Protein AF-A0AAV4JF54-F1 (afdb_monomer_lite)

Organism: NCBI:txid1093978

Foldseek 3Di:
DDDDDDDDPPDPQCVLVPPPADAWQEKDADPPVQKIWTARQVQLFIWMAGVSNHPIDTPDRDDRNRDRYDDDDNPPD

Radius of gyration: 13.67 Å; chains: 1; bounding box: 28×32×37 Å

pLDDT: mean 71.64, std 15.62, range [31.34, 88.19]

Sequence (77 aa):
MPFCREKFVLFQPISGVLQNVEECNGLTADWVSRHIYWTDAGKRTLEIANFDGSGRRVLVGSKLVNPRGVVVDPVYG

Structure (mmCIF, N/CA/C/O backbone):
data_AF-A0AAV4JF54-F1
#
_entry.id   AF-A0AAV4JF54-F1
#
loop_
_atom_site.group_PDB
_atom_site.id
_atom_site.type_symbol
_atom_site.label_atom_id
_atom_site.label_alt_id
_atom_site.label_comp_id
_atom_site.label_asym_id
_atom_site.label_entity_id
_atom_site.label_seq_id
_atom_site.pdbx_PDB_ins_code
_atom_site.Cartn_x
_atom_site.Cartn_y
_atom_site.Cartn_z
_atom_site.occupancy
_atom_site.B_iso_or_equiv
_atom_site.auth_seq_id
_atom_site.auth_comp_id
_atom_site.auth_asym_id
_atom_site.auth_atom_id
_atom_site.pdbx_PDB_model_num
ATOM 1 N N . MET A 1 1 ? 13.723 14.496 22.768 1.00 36.28 1 MET A N 1
ATOM 2 C CA . MET A 1 1 ? 13.205 15.778 22.236 1.00 36.28 1 MET A CA 1
ATOM 3 C C . MET A 1 1 ? 14.345 16.467 21.486 1.00 36.28 1 MET A C 1
ATOM 5 O O . MET A 1 1 ? 15.430 16.508 22.047 1.00 36.28 1 MET A O 1
ATOM 9 N N . PRO A 1 2 ? 14.159 16.978 20.261 1.00 44.44 2 PRO A N 1
ATOM 10 C CA . PRO A 1 2 ? 14.083 16.216 19.013 1.00 44.44 2 PRO A CA 1
ATOM 11 C C . PRO A 1 2 ? 15.252 16.546 18.058 1.00 44.44 2 PRO A C 1
ATOM 13 O O . PRO A 1 2 ? 15.589 17.707 17.843 1.00 44.44 2 PRO A O 1
ATOM 16 N N . PHE A 1 3 ? 15.836 15.513 17.449 1.00 37.72 3 PHE A N 1
ATOM 17 C CA . PHE A 1 3 ? 16.803 15.619 16.353 1.00 37.72 3 PHE A CA 1
ATOM 18 C C . PHE A 1 3 ? 16.145 15.116 15.064 1.00 37.72 3 PHE A C 1
ATOM 20 O O . PHE A 1 3 ? 15.899 13.922 14.944 1.00 37.72 3 PHE A O 1
ATOM 27 N N . CYS A 1 4 ? 15.855 16.023 14.129 1.00 31.34 4 CYS A N 1
ATOM 28 C CA . CYS A 1 4 ? 16.041 15.831 12.682 1.00 31.34 4 CYS A CA 1
ATOM 29 C C . CYS A 1 4 ? 15.582 17.092 11.937 1.00 31.34 4 CYS A C 1
ATOM 31 O O . CYS A 1 4 ? 14.433 17.230 11.523 1.00 31.34 4 CYS A O 1
ATOM 33 N N . ARG A 1 5 ? 16.514 18.036 11.773 1.00 48.41 5 ARG A N 1
ATOM 34 C CA . ARG A 1 5 ? 16.561 18.854 10.561 1.00 48.41 5 ARG A CA 1
ATOM 35 C C . ARG A 1 5 ? 17.076 17.938 9.453 1.00 48.41 5 ARG A C 1
ATOM 37 O O . ARG A 1 5 ? 18.092 17.295 9.673 1.00 48.41 5 ARG A O 1
ATOM 44 N N . GLU A 1 6 ? 16.435 17.925 8.293 1.00 37.59 6 GLU A N 1
ATOM 45 C CA . GLU A 1 6 ? 17.026 18.402 7.037 1.00 37.59 6 GLU A CA 1
ATOM 46 C C . GLU A 1 6 ? 16.102 18.131 5.845 1.00 37.59 6 GLU A C 1
ATOM 48 O O . GLU A 1 6 ? 15.219 17.282 5.848 1.00 37.59 6 GLU A O 1
ATOM 53 N N . LYS A 1 7 ? 16.264 19.003 4.858 1.00 45.91 7 LYS A N 1
ATOM 54 C CA . LYS A 1 7 ? 15.418 19.251 3.698 1.00 45.91 7 LYS A CA 1
ATOM 55 C C . LYS A 1 7 ? 15.153 17.998 2.858 1.00 45.91 7 LYS A C 1
ATOM 57 O O . LYS A 1 7 ? 16.095 17.420 2.342 1.00 45.91 7 LYS A O 1
ATOM 62 N N . PHE A 1 8 ? 13.884 17.739 2.547 1.00 42.78 8 PHE A N 1
ATOM 63 C CA . PHE A 1 8 ? 13.470 17.120 1.277 1.00 42.78 8 PHE A CA 1
ATOM 64 C C . PHE A 1 8 ? 12.121 17.700 0.812 1.00 42.78 8 PHE A C 1
ATOM 66 O O . PHE A 1 8 ? 11.160 16.999 0.525 1.00 42.78 8 PHE A O 1
ATOM 73 N N . VAL A 1 9 ? 12.038 19.032 0.732 1.00 46.06 9 VAL A N 1
ATOM 74 C CA . VAL A 1 9 ? 10.933 19.739 0.057 1.00 46.06 9 VAL A CA 1
ATOM 75 C C . VAL A 1 9 ? 11.366 20.049 -1.380 1.00 46.06 9 VAL A C 1
ATOM 77 O O . VAL A 1 9 ? 11.544 21.207 -1.723 1.00 46.06 9 VAL A O 1
ATOM 80 N N . LEU A 1 10 ? 11.631 19.023 -2.201 1.00 42.31 10 LEU A N 1
ATOM 81 C CA . LEU A 1 10 ? 11.915 19.171 -3.646 1.00 42.31 10 LEU A CA 1
ATOM 82 C C . LEU A 1 10 ? 11.415 17.987 -4.511 1.00 42.31 10 LEU A C 1
ATOM 84 O O . 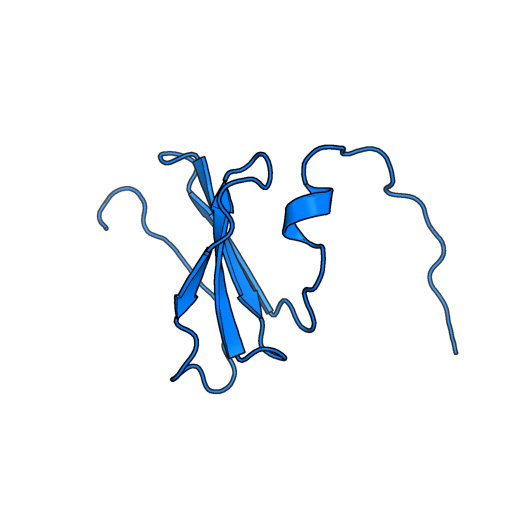LEU A 1 10 ? 11.901 17.782 -5.615 1.00 42.31 10 LEU A O 1
ATOM 88 N N . PHE A 1 11 ? 10.411 17.228 -4.059 1.00 46.41 11 PHE A N 1
ATOM 89 C CA . PHE A 1 11 ? 9.678 16.266 -4.902 1.00 46.41 11 PHE A CA 1
ATOM 90 C C . PHE A 1 11 ? 8.163 16.484 -4.745 1.00 46.41 11 PHE A C 1
ATOM 92 O O . PHE A 1 11 ? 7.462 15.758 -4.045 1.00 46.41 11 PHE A O 1
ATOM 99 N N . GLN A 1 12 ? 7.651 17.545 -5.369 1.00 55.88 12 GLN A N 1
ATOM 100 C CA . GLN A 1 12 ? 6.213 17.758 -5.583 1.00 55.88 12 GLN A CA 1
ATOM 101 C C . GLN A 1 12 ? 5.817 16.886 -6.792 1.00 55.88 12 GLN A C 1
ATOM 103 O O . GLN A 1 12 ? 6.120 17.279 -7.919 1.00 55.88 12 GLN A O 1
ATOM 108 N N . PRO A 1 13 ? 5.379 15.627 -6.573 1.00 51.50 13 PRO A N 1
ATOM 109 C CA . PRO A 1 13 ? 3.944 15.301 -6.444 1.00 51.50 13 PRO A CA 1
ATOM 110 C C . PRO A 1 13 ? 3.595 14.308 -5.308 1.00 51.50 13 PRO A C 1
ATOM 112 O O . PRO A 1 13 ? 2.429 14.103 -4.989 1.00 51.50 13 PRO A O 1
ATOM 115 N N . ILE A 1 14 ? 4.586 13.714 -4.638 1.00 50.81 14 ILE A N 1
ATOM 116 C CA . ILE A 1 14 ? 4.382 12.593 -3.693 1.00 50.81 14 ILE A CA 1
ATOM 117 C C . ILE A 1 14 ? 3.888 13.050 -2.310 1.00 50.81 14 ILE A C 1
ATOM 119 O O . ILE A 1 14 ? 3.503 12.233 -1.474 1.00 50.81 14 ILE A O 1
ATOM 123 N N . SER A 1 15 ? 3.869 14.365 -2.057 1.00 52.78 15 SER A N 1
ATOM 124 C CA . SER A 1 15 ? 3.453 14.936 -0.770 1.00 52.78 15 SER A CA 1
ATOM 125 C C . SER A 1 15 ? 1.999 14.609 -0.408 1.00 52.78 15 SER A C 1
ATOM 127 O O . SER A 1 15 ? 1.670 14.617 0.775 1.00 52.78 15 SER A O 1
ATOM 129 N N . GLY A 1 16 ? 1.143 14.307 -1.393 1.00 54.47 16 GLY A N 1
ATOM 130 C CA . GLY A 1 16 ? -0.234 13.859 -1.153 1.00 54.47 16 GLY A CA 1
ATOM 131 C C . GLY A 1 16 ? -0.334 12.414 -0.650 1.00 54.47 16 GLY A C 1
ATOM 132 O O . GLY A 1 16 ? -1.233 12.098 0.127 1.00 54.47 16 GLY A O 1
ATOM 133 N N . VAL A 1 17 ? 0.616 11.546 -1.026 1.00 58.34 17 VAL A N 1
ATOM 134 C CA . VAL A 1 17 ? 0.629 10.123 -0.629 1.00 58.34 17 VAL A CA 1
ATOM 135 C C . VAL A 1 17 ? 0.976 9.968 0.850 1.00 58.34 17 VAL A C 1
ATOM 137 O O . VAL A 1 17 ? 0.379 9.154 1.547 1.00 58.34 17 VAL A O 1
ATOM 140 N N . LEU A 1 18 ? 1.915 10.777 1.345 1.00 60.59 18 LEU A N 1
ATOM 141 C CA . LEU A 1 18 ? 2.417 10.685 2.722 1.00 60.59 18 LEU A CA 1
ATOM 142 C C . LEU A 1 18 ? 1.649 11.562 3.719 1.00 60.59 18 LEU A C 1
ATOM 144 O O . LEU A 1 18 ? 1.951 11.558 4.912 1.00 60.59 18 LEU A O 1
ATOM 148 N N . GLN A 1 19 ? 0.658 12.329 3.262 1.00 63.78 19 GLN A N 1
ATOM 149 C CA . GLN A 1 19 ? -0.146 13.146 4.160 1.00 63.78 19 GLN A CA 1
ATOM 150 C C . GLN A 1 19 ? -1.039 12.216 4.985 1.00 63.78 19 GLN A C 1
ATOM 152 O O . GLN A 1 19 ? -1.812 11.449 4.419 1.00 63.78 19 GLN A O 1
ATOM 157 N N . ASN A 1 20 ? -0.967 12.278 6.317 1.00 62.94 20 ASN A N 1
ATOM 158 C CA . ASN A 1 20 ? -1.803 11.453 7.196 1.00 62.94 20 ASN A CA 1
ATOM 159 C C . ASN A 1 20 ? -1.463 9.945 7.100 1.00 62.94 20 ASN A C 1
ATOM 161 O O . ASN A 1 20 ? -2.344 9.119 6.855 1.00 62.94 20 ASN A O 1
ATOM 165 N N . VAL A 1 21 ? -0.181 9.605 7.247 1.00 69.75 21 VAL A N 1
ATOM 166 C CA . VAL A 1 21 ? 0.315 8.239 7.482 1.00 69.75 21 VAL A CA 1
ATOM 167 C C . VAL A 1 21 ? 0.947 8.228 8.872 1.00 69.75 21 VAL A C 1
ATOM 169 O O . VAL A 1 21 ? 1.772 9.094 9.161 1.00 69.75 21 VAL A O 1
ATOM 172 N N . GLU A 1 22 ? 0.519 7.313 9.739 1.00 74.12 22 GLU A N 1
ATOM 173 C CA . GLU A 1 22 ? 0.982 7.253 11.133 1.00 74.12 22 GLU A CA 1
ATOM 174 C C . GLU A 1 22 ? 2.213 6.357 11.259 1.00 74.12 22 GLU A C 1
ATOM 176 O O . GLU A 1 22 ? 3.285 6.827 11.636 1.00 74.12 22 GLU A O 1
ATOM 181 N N . GLU A 1 23 ? 2.088 5.088 10.864 1.00 77.25 23 GLU A N 1
ATOM 182 C CA . GLU A 1 23 ? 3.187 4.121 10.918 1.00 77.25 23 GLU A CA 1
ATOM 183 C C . GLU A 1 23 ? 3.276 3.332 9.610 1.00 77.25 23 GLU A C 1
ATOM 185 O O . GLU A 1 23 ? 2.672 2.270 9.451 1.00 77.25 23 GLU A O 1
ATOM 190 N N . CYS A 1 24 ? 4.044 3.852 8.648 1.00 78.62 24 CYS A N 1
ATOM 191 C CA . CYS A 1 24 ? 4.316 3.145 7.399 1.00 78.62 24 CYS A CA 1
ATOM 192 C C . CYS A 1 24 ? 5.323 2.014 7.637 1.00 78.62 24 CYS A C 1
ATOM 194 O O . CYS A 1 24 ? 6.526 2.258 7.728 1.00 78.62 24 CYS A O 1
ATOM 196 N N . ASN A 1 25 ? 4.838 0.775 7.707 1.00 80.56 25 ASN A N 1
ATOM 197 C CA . ASN A 1 25 ? 5.705 -0.398 7.873 1.00 80.56 25 ASN A CA 1
ATOM 198 C C . ASN A 1 25 ? 6.099 -1.050 6.543 1.00 80.56 25 ASN A C 1
ATOM 200 O O . ASN A 1 25 ? 7.069 -1.800 6.490 1.00 80.56 25 ASN A O 1
ATOM 204 N N . GLY A 1 26 ? 5.357 -0.781 5.468 1.00 81.31 26 GLY A N 1
ATOM 205 C CA . GLY A 1 26 ? 5.568 -1.420 4.175 1.00 81.31 26 GLY A CA 1
ATOM 206 C C . GLY A 1 26 ? 5.040 -0.570 3.031 1.00 81.31 26 GLY A C 1
ATOM 207 O O . GLY A 1 26 ? 3.941 -0.027 3.119 1.00 81.31 26 GLY A O 1
ATOM 208 N N . LEU A 1 27 ? 5.825 -0.487 1.958 1.00 84.69 27 LEU A N 1
ATOM 209 C CA . LEU A 1 27 ? 5.529 0.245 0.729 1.00 84.69 27 LEU A CA 1
ATOM 210 C C . LEU A 1 27 ? 5.897 -0.641 -0.462 1.00 84.69 27 LEU A C 1
ATOM 212 O O . LEU A 1 27 ? 6.975 -1.234 -0.488 1.00 84.69 27 LEU A O 1
ATOM 216 N N . THR A 1 28 ? 5.029 -0.701 -1.460 1.00 87.00 28 THR A N 1
ATOM 217 C CA . THR A 1 28 ? 5.297 -1.379 -2.726 1.00 87.00 28 THR A CA 1
ATOM 218 C C . THR A 1 28 ? 4.717 -0.577 -3.883 1.00 87.00 28 THR A C 1
ATOM 220 O O . THR A 1 28 ? 3.754 0.172 -3.722 1.00 87.00 28 THR A O 1
ATOM 223 N N . ALA A 1 29 ? 5.340 -0.688 -5.049 1.00 84.69 29 ALA A N 1
ATOM 224 C CA . ALA A 1 29 ? 4.989 0.084 -6.228 1.00 84.69 29 ALA A CA 1
ATOM 225 C C . ALA A 1 29 ? 4.770 -0.860 -7.408 1.00 84.69 29 ALA A C 1
ATOM 227 O O . ALA A 1 29 ? 5.658 -1.621 -7.784 1.00 84.69 29 ALA A O 1
ATOM 228 N N . ASP A 1 30 ? 3.590 -0.769 -8.005 1.00 86.69 30 ASP A N 1
ATOM 229 C CA . ASP A 1 30 ? 3.243 -1.432 -9.250 1.00 86.69 30 ASP A CA 1
ATOM 230 C C . ASP A 1 30 ? 3.608 -0.508 -10.420 1.00 86.69 30 ASP A C 1
ATOM 232 O O . ASP A 1 30 ? 2.932 0.490 -10.703 1.00 86.69 30 ASP A O 1
ATOM 236 N N . TRP A 1 31 ? 4.705 -0.835 -11.104 1.00 81.44 31 TRP A N 1
ATOM 237 C CA . TRP A 1 31 ? 5.196 -0.069 -12.251 1.00 81.44 31 TRP A CA 1
ATOM 238 C C . TRP A 1 31 ? 4.363 -0.267 -13.520 1.00 81.44 31 TRP A C 1
ATOM 240 O O . TRP A 1 31 ? 4.414 0.602 -14.398 1.00 81.44 31 TRP A O 1
ATOM 250 N N . VAL A 1 32 ? 3.615 -1.373 -13.617 1.00 85.00 32 VAL A N 1
ATOM 251 C CA . VAL A 1 32 ? 2.772 -1.707 -14.772 1.00 85.00 32 VAL A CA 1
ATOM 252 C C . VAL A 1 32 ? 1.495 -0.882 -14.705 1.00 85.00 32 VAL A C 1
ATOM 254 O O . VAL A 1 32 ? 1.192 -0.134 -15.633 1.00 85.00 32 VAL A O 1
ATOM 257 N N . SER A 1 33 ? 0.798 -0.939 -13.570 1.00 83.56 33 SER A N 1
ATOM 258 C CA . SER A 1 33 ? -0.475 -0.236 -13.388 1.00 83.56 33 SER A CA 1
ATOM 259 C C . SER A 1 33 ? -0.308 1.206 -12.917 1.00 83.56 33 SER A C 1
ATOM 261 O O . SER A 1 33 ? -1.308 1.907 -12.802 1.00 83.56 33 SER A O 1
ATOM 263 N N . ARG A 1 34 ? 0.914 1.662 -12.606 1.00 86.12 34 ARG A N 1
ATOM 264 C CA . ARG A 1 34 ? 1.192 2.996 -12.036 1.00 86.12 34 ARG A CA 1
ATOM 265 C C . ARG A 1 34 ? 0.443 3.254 -10.723 1.00 86.12 34 ARG A C 1
ATOM 267 O O . ARG A 1 34 ? -0.092 4.344 -10.510 1.00 86.12 34 ARG A O 1
ATOM 274 N N . HIS A 1 35 ? 0.484 2.285 -9.811 1.00 86.75 35 HIS A N 1
ATOM 275 C CA . HIS A 1 35 ? -0.079 2.421 -8.467 1.00 86.75 35 HIS A CA 1
AT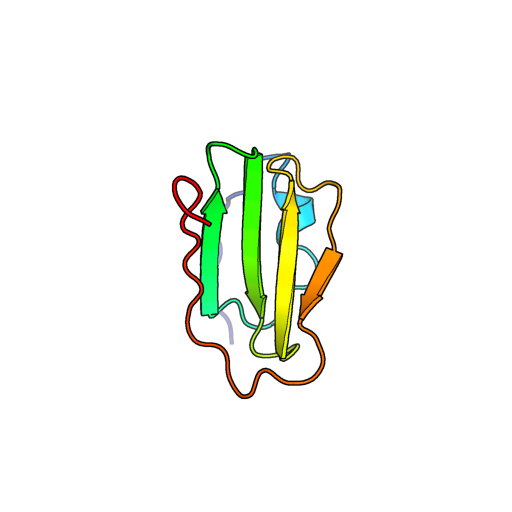OM 276 C C . HIS A 1 35 ? 0.959 2.152 -7.376 1.00 86.75 35 HIS A C 1
ATOM 278 O O . HIS A 1 35 ? 1.890 1.374 -7.550 1.00 86.75 35 HIS A O 1
ATOM 284 N N . ILE A 1 36 ? 0.775 2.782 -6.226 1.00 86.81 36 ILE A N 1
ATOM 285 C CA . ILE A 1 36 ? 1.588 2.612 -5.028 1.00 86.81 36 ILE A CA 1
ATOM 286 C C . ILE A 1 36 ? 0.675 2.085 -3.933 1.00 86.81 36 ILE A C 1
ATOM 288 O O . ILE A 1 36 ? -0.407 2.629 -3.728 1.00 86.81 36 ILE A O 1
ATOM 292 N N . TYR A 1 37 ? 1.126 1.059 -3.223 1.00 86.75 37 TYR A N 1
ATOM 293 C CA . TYR A 1 37 ? 0.421 0.445 -2.109 1.00 86.75 37 TYR A CA 1
ATOM 294 C C . TYR A 1 37 ? 1.266 0.579 -0.851 1.00 86.75 37 TYR A C 1
ATOM 296 O O . TYR A 1 37 ? 2.475 0.348 -0.882 1.00 86.75 37 TYR A O 1
ATOM 304 N N . TRP A 1 38 ? 0.643 0.914 0.270 1.00 86.81 38 TRP A N 1
ATOM 305 C CA . TRP A 1 38 ? 1.331 0.950 1.554 1.00 86.81 38 TRP A CA 1
ATOM 306 C C . TRP A 1 38 ? 0.445 0.439 2.671 1.00 86.81 38 TRP A C 1
ATOM 308 O O . TRP A 1 38 ? -0.784 0.513 2.619 1.00 86.81 38 TRP A O 1
ATOM 318 N N . THR A 1 39 ? 1.098 -0.088 3.696 1.00 85.94 39 THR A N 1
ATOM 319 C CA . THR A 1 39 ? 0.449 -0.517 4.926 1.00 85.94 39 THR A CA 1
ATOM 320 C C . THR A 1 39 ? 0.753 0.466 6.039 1.00 85.94 39 THR A C 1
ATOM 322 O O . THR A 1 39 ? 1.925 0.709 6.339 1.00 85.94 39 THR A O 1
ATOM 325 N N . ASP A 1 40 ? -0.299 0.969 6.675 1.00 83.25 40 ASP A N 1
ATOM 326 C CA . ASP A 1 40 ? -0.223 1.791 7.876 1.00 83.25 40 ASP A CA 1
ATOM 327 C C . ASP A 1 40 ? -0.597 0.930 9.091 1.00 83.25 40 ASP A C 1
ATOM 329 O O . ASP A 1 40 ? -1.706 0.393 9.172 1.00 83.25 40 ASP A O 1
ATOM 333 N N . ALA A 1 41 ? 0.339 0.738 10.021 1.00 77.81 41 ALA A N 1
ATOM 334 C CA . ALA A 1 41 ? 0.112 -0.053 11.226 1.00 77.81 41 ALA A CA 1
ATOM 335 C C . ALA A 1 41 ? -0.614 0.716 12.335 1.00 77.81 41 ALA A C 1
ATOM 337 O O . ALA A 1 41 ? -1.365 0.088 13.088 1.00 77.81 41 ALA A O 1
ATOM 338 N N . GLY A 1 42 ? -0.474 2.045 12.378 1.00 76.88 42 GLY A N 1
ATOM 339 C CA . GLY A 1 42 ? -1.230 2.912 13.282 1.00 76.88 42 GLY A CA 1
ATOM 340 C C . GLY A 1 42 ? -2.713 2.878 12.924 1.00 76.88 42 GLY A C 1
ATOM 341 O O . GLY A 1 42 ? -3.567 2.575 13.761 1.00 76.88 42 GLY A O 1
ATOM 342 N N . LYS A 1 43 ? -3.011 3.021 11.628 1.00 76.31 43 LYS A N 1
ATOM 343 C CA . LYS A 1 43 ? -4.384 2.954 11.099 1.00 76.31 43 LYS A CA 1
ATOM 344 C C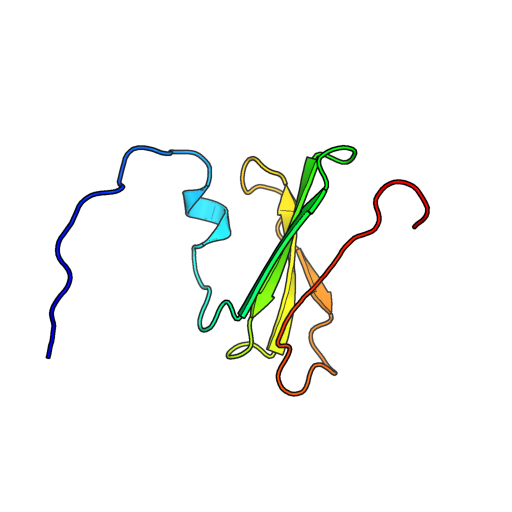 . LYS A 1 43 ? -4.897 1.545 10.860 1.00 76.31 43 LYS A C 1
ATOM 346 O O . LYS A 1 43 ? -6.104 1.353 10.728 1.00 76.31 43 LYS A O 1
ATOM 351 N N . ARG A 1 44 ? -3.999 0.558 10.809 1.00 82.12 44 ARG A N 1
ATOM 352 C CA . ARG A 1 44 ? -4.307 -0.839 10.460 1.00 82.12 44 ARG A CA 1
ATOM 353 C C . ARG A 1 44 ? -4.974 -0.947 9.086 1.00 82.12 44 ARG A C 1
ATOM 355 O O . ARG A 1 44 ? -5.886 -1.754 8.884 1.00 82.12 44 ARG A O 1
ATOM 362 N N . THR A 1 45 ? -4.509 -0.131 8.144 1.00 83.19 45 THR A N 1
ATOM 363 C CA . THR A 1 45 ? -5.047 -0.036 6.785 1.00 83.19 45 THR A CA 1
ATOM 364 C C . THR A 1 45 ? -4.015 -0.457 5.741 1.00 83.19 45 THR A C 1
ATOM 366 O O . THR A 1 45 ? -2.813 -0.250 5.897 1.00 83.19 45 THR A O 1
ATOM 369 N N . LEU A 1 46 ? -4.499 -1.065 4.657 1.00 86.38 46 LEU A N 1
ATOM 370 C CA . LEU A 1 46 ? -3.793 -1.158 3.384 1.00 86.38 46 LEU A CA 1
ATOM 371 C C . LEU A 1 46 ? -4.423 -0.142 2.444 1.00 86.38 46 LEU A C 1
ATOM 373 O O . LEU A 1 46 ? -5.625 -0.202 2.163 1.00 86.38 46 LEU A O 1
ATOM 377 N N . GLU A 1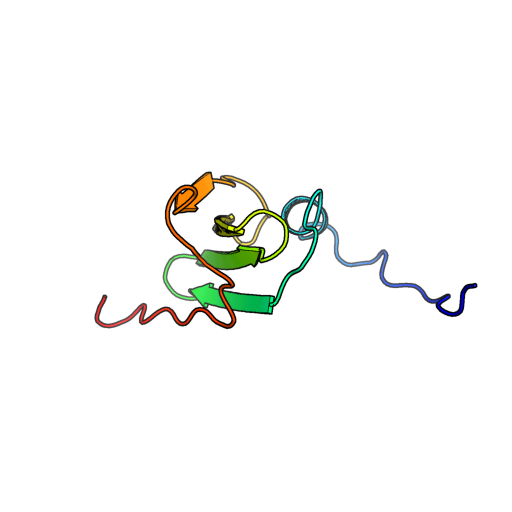 47 ? -3.607 0.767 1.948 1.00 86.56 47 GLU A N 1
ATOM 378 C CA . GLU A 1 47 ? -4.034 1.856 1.088 1.00 86.56 47 GLU A CA 1
ATOM 379 C C . GLU A 1 47 ? -3.308 1.785 -0.247 1.00 86.56 47 GLU A C 1
ATOM 381 O O . GLU A 1 47 ? -2.232 1.199 -0.365 1.00 86.56 47 GLU A O 1
ATOM 386 N N . ILE A 1 48 ? -3.936 2.368 -1.261 1.00 88.19 48 ILE A N 1
ATOM 387 C CA . ILE A 1 48 ? -3.387 2.496 -2.604 1.00 88.19 48 ILE A CA 1
ATOM 388 C C . ILE A 1 48 ? -3.611 3.922 -3.091 1.00 88.19 48 ILE A C 1
ATOM 390 O O . ILE A 1 48 ? -4.655 4.513 -2.818 1.00 88.19 48 ILE A O 1
ATOM 394 N N . ALA A 1 49 ? -2.657 4.455 -3.838 1.00 87.75 49 ALA A N 1
ATOM 395 C CA . ALA A 1 49 ? -2.788 5.687 -4.600 1.00 87.75 49 ALA A CA 1
ATOM 396 C C . ALA A 1 49 ? -2.079 5.543 -5.945 1.00 87.75 49 ALA A C 1
ATOM 398 O O . ALA A 1 49 ? -1.271 4.640 -6.156 1.00 87.75 49 ALA A O 1
ATOM 399 N N . ASN A 1 50 ? -2.373 6.452 -6.858 1.00 86.88 50 ASN A N 1
ATOM 400 C CA . ASN A 1 50 ? -1.620 6.607 -8.092 1.00 86.88 50 ASN A CA 1
ATOM 401 C C . ASN A 1 50 ? -0.224 7.196 -7.792 1.00 86.88 50 ASN A C 1
ATOM 403 O O . ASN A 1 50 ? -0.001 7.803 -6.742 1.00 86.88 50 ASN A O 1
ATOM 407 N N . PHE A 1 51 ? 0.730 7.058 -8.720 1.00 81.31 51 PHE A N 1
ATOM 408 C CA . PHE A 1 51 ? 2.089 7.624 -8.569 1.00 81.31 51 PHE A CA 1
ATOM 409 C C . PHE A 1 51 ? 2.123 9.157 -8.436 1.00 81.31 51 PHE A C 1
ATOM 411 O O . PHE A 1 51 ? 3.083 9.711 -7.904 1.00 81.31 51 PHE A O 1
ATOM 418 N N . ASP A 1 52 ? 1.092 9.841 -8.925 1.00 76.88 52 ASP A N 1
ATOM 419 C CA . ASP A 1 52 ? 0.893 11.287 -8.779 1.00 76.88 52 ASP A CA 1
ATOM 420 C C . ASP A 1 52 ? 0.274 11.672 -7.417 1.00 76.88 52 ASP A C 1
ATOM 422 O O . ASP A 1 52 ? 0.083 12.852 -7.137 1.00 76.88 52 ASP A O 1
ATOM 426 N N . GLY A 1 53 ? -0.049 10.685 -6.576 1.00 73.25 53 GLY A N 1
ATOM 427 C CA . GLY A 1 53 ? -0.724 10.853 -5.293 1.00 73.25 53 GLY A CA 1
ATOM 428 C C . GLY A 1 53 ? -2.236 11.041 -5.369 1.00 73.25 53 GLY A C 1
ATOM 429 O O . GLY A 1 53 ? -2.875 11.209 -4.328 1.00 73.25 53 GLY A O 1
ATOM 430 N N . SER A 1 54 ? -2.826 10.981 -6.565 1.00 81.69 54 SER A N 1
ATOM 431 C CA . SER A 1 54 ? -4.276 11.008 -6.752 1.00 81.69 54 SER A CA 1
ATOM 432 C C . SER A 1 54 ? -4.904 9.627 -6.510 1.00 81.69 54 SER A C 1
ATOM 434 O O . SER A 1 54 ? -4.217 8.614 -6.373 1.00 81.69 54 SER A O 1
ATOM 436 N N . GLY A 1 55 ? -6.237 9.567 -6.422 1.00 80.81 55 GLY A N 1
ATOM 437 C CA . GLY A 1 55 ? -6.956 8.287 -6.370 1.00 80.81 55 GLY A CA 1
ATOM 438 C C . GLY A 1 55 ? -6.706 7.453 -5.109 1.00 80.81 55 GLY A C 1
ATOM 439 O O . GLY A 1 55 ? -6.890 6.235 -5.144 1.00 80.81 55 GLY A O 1
ATOM 440 N N . ARG A 1 56 ? -6.292 8.093 -4.004 1.00 84.12 56 ARG A N 1
ATOM 441 C CA . ARG A 1 56 ? -6.071 7.422 -2.719 1.00 84.12 56 ARG A CA 1
ATOM 442 C C . ARG A 1 56 ? -7.341 6.705 -2.260 1.00 84.12 56 ARG A C 1
ATOM 444 O O . ARG A 1 56 ? -8.383 7.337 -2.090 1.00 84.12 56 ARG A O 1
ATOM 451 N N . ARG A 1 57 ? -7.244 5.399 -2.017 1.00 85.81 57 ARG A N 1
ATOM 452 C CA . ARG A 1 57 ? -8.340 4.566 -1.502 1.00 85.81 57 ARG A CA 1
ATOM 453 C C . ARG A 1 57 ? -7.827 3.538 -0.497 1.00 85.81 57 ARG A C 1
ATOM 455 O O . ARG A 1 57 ? -6.724 3.014 -0.631 1.00 85.81 57 ARG A O 1
ATOM 462 N N . VAL A 1 58 ? -8.654 3.228 0.496 1.00 86.25 58 VAL A N 1
ATOM 463 C CA . VAL A 1 58 ? -8.396 2.146 1.454 1.00 86.25 58 VAL A CA 1
ATOM 464 C C . VAL A 1 58 ? -8.872 0.841 0.824 1.00 86.25 58 VAL A C 1
ATOM 466 O O . VAL A 1 58 ? -10.055 0.695 0.528 1.00 86.25 58 VAL A O 1
ATOM 469 N N . LEU A 1 59 ? -7.956 -0.100 0.598 1.00 84.31 59 LEU A N 1
ATOM 470 C CA . LEU A 1 59 ? -8.281 -1.430 0.076 1.00 84.31 59 LEU A CA 1
ATOM 471 C C . LEU A 1 59 ? -8.730 -2.373 1.188 1.00 84.31 59 LEU A C 1
ATOM 473 O O . LEU A 1 59 ? -9.672 -3.141 1.014 1.00 84.31 59 LEU A O 1
ATOM 477 N N . VAL A 1 60 ? -8.060 -2.313 2.339 1.00 82.88 60 VAL A N 1
ATOM 478 C CA . VAL A 1 60 ? -8.364 -3.164 3.493 1.00 82.88 60 VAL A CA 1
ATOM 479 C C . VAL A 1 60 ? -8.267 -2.316 4.749 1.00 82.88 60 VAL A C 1
ATOM 481 O O . VAL A 1 60 ? -7.215 -1.748 5.013 1.00 82.88 60 VAL A O 1
ATOM 484 N N . GLY A 1 61 ? -9.349 -2.227 5.527 1.00 75.50 61 GLY A N 1
ATOM 485 C CA . GLY A 1 61 ? -9.381 -1.384 6.732 1.00 75.50 61 GLY A CA 1
ATOM 486 C C . GLY A 1 61 ? -9.913 -2.042 8.001 1.00 75.50 61 GLY A C 1
ATOM 487 O O . GLY A 1 61 ? -9.942 -1.402 9.042 1.00 75.50 61 GLY A O 1
ATOM 488 N N . SER A 1 62 ? -10.353 -3.301 7.951 1.00 65.69 62 SER A N 1
ATOM 489 C CA . SER A 1 62 ? -11.111 -3.900 9.063 1.00 65.69 62 SER A CA 1
ATOM 490 C C . SER A 1 62 ? -10.544 -5.208 9.619 1.00 65.69 62 SER A C 1
ATOM 492 O O . SER A 1 62 ? -11.171 -5.798 10.495 1.00 65.69 62 SER A O 1
ATOM 494 N N . LYS A 1 63 ? -9.370 -5.682 9.168 1.00 65.56 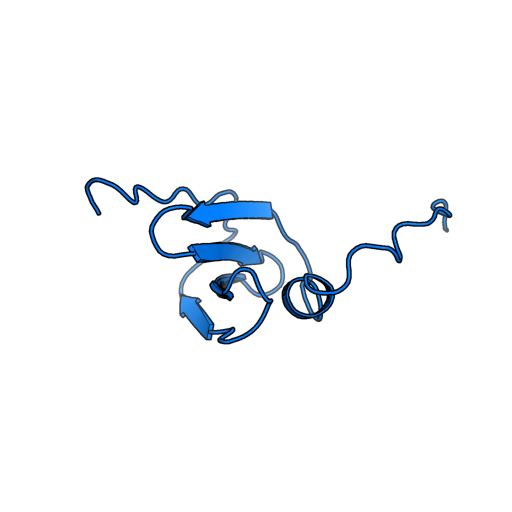63 LYS A N 1
ATOM 495 C CA . LYS A 1 63 ? -8.814 -6.987 9.602 1.00 65.56 63 LYS A CA 1
ATOM 496 C C . LYS A 1 63 ? -7.282 -7.090 9.667 1.00 65.56 63 LYS A C 1
ATOM 498 O O . LYS A 1 63 ? -6.765 -8.191 9.836 1.00 65.56 63 LYS A O 1
ATOM 503 N N . LEU A 1 64 ? -6.537 -5.990 9.545 1.00 70.81 64 LEU A N 1
ATOM 504 C CA . LEU A 1 64 ? -5.072 -6.041 9.607 1.00 70.81 64 LEU A CA 1
ATOM 505 C C . LEU A 1 64 ? -4.596 -5.859 11.049 1.00 70.81 64 LEU A C 1
ATOM 507 O O . LEU A 1 64 ? -4.573 -4.756 11.586 1.00 70.81 64 LEU A O 1
ATOM 511 N N . VAL A 1 65 ? -4.201 -6.953 11.696 1.00 69.88 65 VAL A N 1
ATOM 512 C CA . VAL A 1 65 ? -3.521 -6.882 12.993 1.00 69.88 65 VAL A CA 1
ATOM 513 C C . VAL A 1 65 ? -2.025 -6.779 12.719 1.00 69.88 65 VAL A C 1
ATOM 515 O O . VAL A 1 65 ? -1.377 -7.770 12.400 1.00 69.88 65 VAL A O 1
ATOM 518 N N . ASN A 1 66 ? -1.494 -5.560 12.820 1.00 70.12 66 ASN A N 1
ATOM 519 C CA . ASN A 1 66 ? -0.068 -5.252 12.691 1.00 70.12 66 ASN A CA 1
ATOM 520 C C . ASN A 1 66 ? 0.561 -5.655 11.334 1.00 70.12 66 ASN A C 1
ATOM 522 O O . ASN A 1 66 ? 1.444 -6.523 11.292 1.00 70.12 66 ASN A O 1
ATOM 526 N N . PRO A 1 67 ? 0.148 -5.027 10.219 1.00 67.25 67 PRO A N 1
ATOM 527 C CA . PRO A 1 67 ? 0.764 -5.281 8.923 1.00 67.25 67 PRO A CA 1
ATOM 528 C C . PRO A 1 67 ? 2.243 -4.851 8.945 1.00 67.25 67 PRO A C 1
ATOM 530 O O . PRO A 1 67 ? 2.574 -3.738 9.354 1.00 67.25 67 PRO A O 1
ATOM 533 N N . ARG A 1 68 ? 3.146 -5.761 8.553 1.00 73.44 68 ARG A N 1
ATOM 534 C CA . ARG A 1 68 ? 4.607 -5.529 8.536 1.00 73.44 68 ARG A CA 1
ATOM 535 C C . ARG A 1 68 ? 5.192 -5.339 7.139 1.00 73.44 68 ARG A C 1
ATOM 537 O O . ARG A 1 68 ? 6.315 -4.875 7.024 1.00 73.44 68 ARG A O 1
ATOM 544 N N . GLY A 1 69 ? 4.469 -5.729 6.096 1.00 76.31 69 GLY A N 1
ATOM 545 C CA . GLY A 1 69 ? 4.950 -5.654 4.725 1.00 76.31 69 GLY A CA 1
ATOM 546 C C . GLY A 1 69 ? 3.853 -6.010 3.735 1.00 76.31 69 GLY A C 1
ATOM 547 O O . GLY A 1 69 ? 2.947 -6.781 4.051 1.00 76.31 69 GLY A O 1
ATOM 548 N N . VAL A 1 70 ? 3.950 -5.432 2.543 1.00 78.81 70 VAL A N 1
ATOM 549 C CA . VAL A 1 70 ? 3.069 -5.703 1.409 1.00 78.81 70 VAL A CA 1
ATOM 550 C C . VAL A 1 70 ? 3.929 -5.919 0.170 1.00 78.81 70 VAL A C 1
ATOM 552 O O . VAL A 1 70 ? 4.912 -5.209 -0.041 1.00 78.81 70 VAL A O 1
ATOM 555 N N . VAL A 1 71 ? 3.569 -6.917 -0.631 1.00 83.12 71 VAL A N 1
ATOM 556 C CA . VAL A 1 71 ? 4.188 -7.216 -1.925 1.00 83.12 71 VAL A CA 1
ATOM 557 C C . VAL A 1 71 ? 3.062 -7.363 -2.936 1.00 83.12 71 VAL A C 1
ATOM 559 O O . VAL A 1 71 ? 2.026 -7.946 -2.620 1.00 83.12 71 VAL A O 1
ATOM 562 N N . VAL A 1 72 ? 3.262 -6.804 -4.123 1.00 81.56 72 VAL A N 1
ATOM 563 C CA . VAL A 1 72 ? 2.342 -6.913 -5.257 1.00 81.56 72 VAL A CA 1
ATOM 564 C C . VAL A 1 72 ? 3.065 -7.672 -6.364 1.00 81.56 72 VAL A C 1
ATOM 566 O O . VAL A 1 72 ? 4.226 -7.369 -6.642 1.00 81.56 72 VAL A O 1
ATOM 569 N N . ASP A 1 73 ? 2.392 -8.648 -6.976 1.00 82.75 73 ASP A N 1
ATOM 570 C CA . ASP A 1 73 ? 2.828 -9.291 -8.218 1.00 82.75 73 ASP A CA 1
ATOM 571 C C . ASP A 1 73 ? 2.009 -8.718 -9.387 1.00 82.75 73 ASP A C 1
ATOM 573 O O . ASP A 1 73 ? 0.891 -9.162 -9.648 1.00 82.75 73 ASP A O 1
ATOM 577 N N . PRO A 1 74 ? 2.530 -7.703 -10.094 1.00 75.00 74 PRO A N 1
ATOM 578 C CA . PRO A 1 74 ? 1.797 -7.070 -11.183 1.00 75.00 74 PRO A CA 1
ATOM 579 C C . PRO A 1 74 ? 1.750 -7.916 -12.464 1.00 75.00 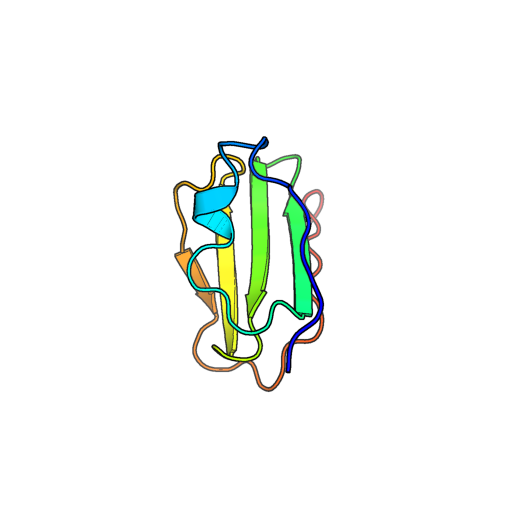74 PRO A C 1
ATOM 581 O O . PRO A 1 74 ? 1.041 -7.548 -13.399 1.00 75.00 74 PRO A O 1
ATOM 584 N N . VAL A 1 75 ? 2.522 -9.006 -12.553 1.00 75.44 75 VAL A N 1
ATOM 585 C CA . VAL A 1 75 ? 2.609 -9.832 -13.767 1.00 75.44 75 VAL A CA 1
ATOM 586 C C . VAL A 1 75 ? 1.601 -10.976 -13.723 1.00 75.44 75 VAL A C 1
ATOM 588 O O . VAL A 1 75 ? 1.022 -11.301 -14.759 1.00 75.44 75 VAL A O 1
ATOM 591 N N . TYR A 1 76 ? 1.372 -11.561 -12.544 1.00 73.38 76 TYR A N 1
ATOM 592 C CA . TYR A 1 76 ? 0.507 -12.736 -12.398 1.00 73.38 76 TYR A CA 1
ATOM 593 C C . TYR A 1 76 ? -0.730 -12.542 -11.512 1.00 73.38 76 TYR A C 1
ATOM 595 O O . TYR A 1 76 ? -1.629 -13.377 -11.607 1.00 73.38 76 TYR A O 1
ATOM 603 N N . GLY A 1 77 ? -0.833 -11.439 -10.758 1.00 54.62 77 GLY A N 1
ATOM 604 C CA . GLY A 1 77 ? -2.012 -11.106 -9.946 1.00 54.62 77 GLY A CA 1
ATOM 605 C C . GLY A 1 77 ? -2.104 -11.897 -8.650 1.00 54.62 77 GLY A C 1
ATOM 606 O O . GLY A 1 77 ? -2.768 -12.956 -8.656 1.00 54.62 77 GLY A O 1
#

InterPro domains:
  IPR000033 LDLR class B repeat [PF00058] (34-74)
  IPR000033 LDLR class B repeat [PS51120] (34-76)
  IPR000033 LDLR class B repeat [SM00135] (14-56)
  IPR011042 Six-bladed beta-propeller, TolB-like [G3DSA:2.120.10.30] (11-77)

Secondary structure (DSSP, 8-state):
-----------TTGGGTSTT-S-EEEEEEETTTTEEEEEETTTTEEEEEETTS-S-EEEE-SS-SS-------TTT-